Protein 2WX3 (pdb70)

CATH classification: 6.10.140.2030

Secondary structure (DSSP, 8-state):
-----HHHHHHHHHHHHHHHHHHHHH-HHHHHHHHHHIIIII-/---------HHHHHHHHHHHHHH-HHHHHHHHHHHHHHHTT-/--------HHHHHHHHHHHHHH-HHHHHHHHHHHHHHHHHH--S---

Radius of gyration: 14.95 Å; Cα contacts (8 Å, |Δi|>4): 107; chains: 3; bounding box: 43×35×34 Å

Organism: Homo sapiens (NCBI:txid9606)

InterPro domains:
  IPR010334 mRNA-decapping enzyme subunit 1 [PF06058] (9-123)
  IPR010334 mRNA-decapping enzyme subunit 1 [PTHR16290] (5-571)
  IPR011993 PH-like domain superfamily [G3DSA:2.30.29.30] (1-130)
  IPR031953 mRNA-decapping enzyme, C-terminal [PF16741] (541-581)

Structure (mmCIF, N/CA/C/O backbone):
data_2WX3
#
_entry.id   2WX3
#
_cell.length_a   64.750
_cell.length_b   64.750
_cell.length_c   103.030
_cell.angle_alpha   90.00
_cell.angle_beta   90.00
_cell.angle_gamma   120.00
#
_symmetry.space_group_name_H-M   'P 32 2 1'
#
loop_
_entity.id
_entity.type
_entity.pdbx_description
1 polymer 'MRNA-DECAPPING ENZYME 1A'
2 water water
#
loop_
_atom_site.group_PDB
_atom_site.id
_atom_site.type_symbol
_atom_site.label_atom_id
_atom_site.label_alt_id
_atom_site.label_comp_id
_atom_site.label_asym_id
_atom_site.label_entity_id
_atom_site.label_seq_id
_atom_site.pdbx_PDB_ins_code
_atom_site.Cartn_x
_atom_site.Cartn_y
_atom_site.Cartn_z
_atom_site.occupancy
_atom_site.B_iso_or_equiv
_atom_site.auth_seq_id
_atom_site.auth_comp_id
_atom_site.auth_asym_id
_atom_site.auth_atom_id
_atom_site.pdbx_PDB_model_num
ATOM 1 N N . GLY A 1 1 ? 26.013 46.566 8.558 1.00 43.97 532 GLY A N 1
ATOM 2 C CA . GLY A 1 1 ? 26.047 45.666 7.369 1.00 42.51 532 GLY A CA 1
ATOM 3 C C . GLY A 1 1 ? 25.003 44.567 7.430 1.00 41.47 532 GLY A C 1
ATOM 4 O O . GLY A 1 1 ? 24.592 44.152 8.531 1.00 42.18 532 GLY A O 1
ATOM 5 N N . PRO A 1 2 ? 24.592 44.069 6.248 1.00 40.07 533 PRO A N 1
ATOM 6 C CA . PRO A 1 2 ? 23.529 43.051 6.093 1.00 38.99 533 PRO A CA 1
ATOM 7 C C . PRO A 1 2 ? 23.908 41.653 6.651 1.00 37.75 533 PRO A C 1
ATOM 8 O O . PRO A 1 2 ? 25.076 41.381 6.938 1.00 36.48 533 PRO A O 1
ATOM 12 N N . HIS A 1 3 ? 22.918 40.783 6.834 1.00 36.26 534 HIS A N 1
ATOM 13 C CA . HIS A 1 3 ? 23.180 39.452 7.383 1.00 35.20 534 HIS A CA 1
ATOM 14 C C . HIS A 1 3 ? 22.647 38.394 6.442 1.00 34.16 534 HIS A C 1
ATOM 15 O O . HIS A 1 3 ? 21.956 38.726 5.490 1.00 34.48 534 HIS A O 1
ATOM 22 N N . MET A 1 4 ? 22.972 37.127 6.673 1.00 32.88 535 MET A N 1
ATOM 23 C CA . MET A 1 4 ? 22.342 36.057 5.895 1.00 32.59 535 MET A CA 1
ATOM 24 C C . MET A 1 4 ? 20.938 35.901 6.443 1.00 32.31 535 MET A C 1
ATOM 25 O O . MET A 1 4 ? 20.731 36.158 7.638 1.00 33.77 535 MET A O 1
ATOM 30 N N . ALA A 1 5 ? 19.990 35.555 5.572 1.00 30.38 536 ALA A N 1
ATOM 31 C CA . ALA A 1 5 ? 18.605 35.311 5.946 1.00 29.26 536 ALA A CA 1
ATOM 32 C C . ALA A 1 5 ? 18.426 33.897 6.474 1.00 29.23 536 ALA A C 1
ATOM 33 O O . ALA A 1 5 ? 19.265 32.974 6.198 1.00 28.87 536 ALA A O 1
ATOM 35 N N . ASP A 1 6 ? 17.334 33.692 7.224 1.00 28.10 537 ASP A N 1
ATOM 36 C CA . ASP A 1 6 ? 17.119 32.420 7.893 1.00 26.77 537 ASP A CA 1
ATOM 37 C C . ASP A 1 6 ? 17.210 31.179 6.976 1.00 25.89 537 ASP A C 1
ATOM 38 O O . ASP A 1 6 ? 17.649 30.104 7.423 1.00 27.15 537 ASP A O 1
ATOM 43 N N . LEU A 1 7 ? 16.796 31.292 5.724 1.00 23.84 538 LEU A N 1
ATOM 44 C CA . LEU A 1 7 ? 16.788 30.122 4.852 1.00 23.95 538 LEU A CA 1
ATOM 45 C C . LEU A 1 7 ? 18.227 29.558 4.623 1.00 24.10 538 LEU A C 1
ATOM 46 O O . LEU A 1 7 ? 18.457 28.340 4.695 1.00 23.58 538 LEU A O 1
ATOM 51 N N . SER A 1 8 ? 19.172 30.449 4.358 1.00 22.94 539 SER A N 1
ATOM 52 C CA . SER A 1 8 ? 20.557 30.060 4.162 1.00 24.16 539 SER A CA 1
ATOM 53 C C . SER A 1 8 ? 21.138 29.464 5.422 1.00 23.87 539 SER A C 1
ATOM 54 O O . SER A 1 8 ? 21.859 28.484 5.373 1.00 25.22 539 SER A O 1
ATOM 57 N N . ILE A 1 9 ? 20.841 30.077 6.547 1.00 23.33 540 ILE A N 1
ATOM 58 C CA . ILE A 1 9 ? 21.330 29.617 7.815 1.00 21.93 540 ILE A CA 1
ATOM 59 C C . ILE A 1 9 ? 20.808 28.225 8.037 1.00 22.69 540 ILE A C 1
ATOM 60 O O . ILE A 1 9 ? 21.593 27.306 8.394 1.00 22.30 540 ILE A O 1
ATOM 65 N N . ILE A 1 10 ? 19.494 28.041 7.855 1.00 21.99 541 ILE A N 1
ATOM 66 C CA . ILE A 1 10 ? 18.925 26.734 8.100 1.00 22.29 541 ILE A CA 1
ATOM 67 C C . ILE A 1 10 ? 19.510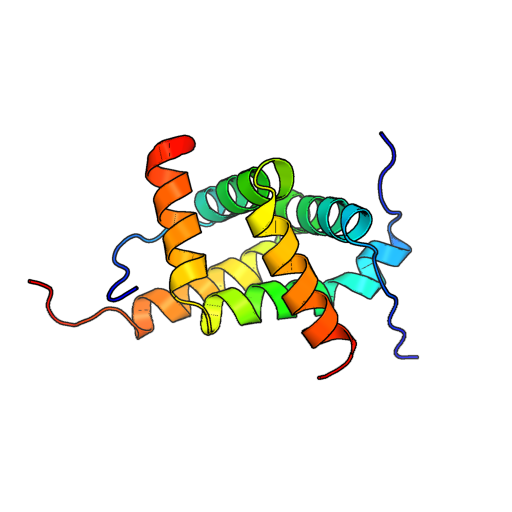 25.634 7.186 1.00 22.26 541 ILE A C 1
ATOM 68 O O . ILE A 1 10 ? 19.709 24.520 7.629 1.00 22.10 541 ILE A O 1
ATOM 73 N N . LEU A 1 11 ? 19.784 25.947 5.915 1.00 22.17 542 LEU A N 1
ATOM 74 C CA . LEU A 1 11 ? 20.297 24.934 4.998 1.00 22.26 542 LEU A CA 1
ATOM 75 C C . LEU A 1 11 ? 21.813 24.675 5.196 1.00 23.48 542 LEU A C 1
ATOM 76 O O . LEU A 1 11 ? 22.310 23.603 4.882 1.00 21.85 542 LEU A O 1
ATOM 81 N N . SER A 1 12 ? 22.520 25.676 5.685 1.00 24.27 543 SER A N 1
ATOM 82 C CA . SER A 1 12 ? 23.951 25.560 6.000 1.00 27.57 543 SER A CA 1
ATOM 83 C C . SER A 1 12 ? 24.289 24.900 7.333 1.00 27.26 543 SER A C 1
ATOM 84 O O . SER A 1 12 ? 25.352 24.337 7.484 1.00 28.82 543 SER A O 1
ATOM 87 N N . LYS A 1 13 ? 23.408 25.028 8.309 1.00 28.44 544 LYS A N 1
ATOM 88 C CA . LYS A 1 13 ? 23.700 24.647 9.701 1.00 29.75 544 LYS A CA 1
ATOM 89 C C . LYS A 1 13 ? 24.494 23.333 9.830 1.00 29.38 544 LYS A C 1
ATOM 90 O O . LYS A 1 13 ? 25.497 23.274 10.514 1.00 28.97 544 LYS A O 1
ATOM 96 N N . SER A 1 14 ? 24.060 22.266 9.195 1.00 28.80 545 SER A N 1
ATOM 97 C CA . SER A 1 14 ? 24.674 20.997 9.553 1.00 29.77 545 SER A CA 1
ATOM 98 C C . SER A 1 14 ? 26.079 20.817 8.933 1.00 29.28 545 SER A C 1
ATOM 99 O O . SER A 1 14 ? 26.932 20.158 9.498 1.00 30.02 545 SER A O 1
ATOM 102 N N . GLN A 1 15 ? 26.349 21.475 7.820 1.00 29.79 546 GLN A N 1
ATOM 103 C CA . GLN A 1 15 ? 27.707 21.477 7.271 1.00 29.38 546 GLN A CA 1
ATOM 104 C C . GLN A 1 15 ? 28.664 22.302 8.085 1.00 28.66 546 GLN A C 1
ATOM 105 O O . GLN A 1 15 ? 29.869 22.037 8.096 1.00 28.63 546 GLN A O 1
ATOM 111 N N . LEU A 1 16 ? 28.135 23.346 8.712 1.00 27.61 547 LEU A N 1
ATOM 112 C CA . LEU A 1 16 ? 28.915 24.254 9.517 1.00 25.99 547 LEU A CA 1
ATOM 113 C C . LEU A 1 16 ? 29.241 23.539 10.816 1.00 26.14 547 LEU A C 1
ATOM 114 O O . LEU A 1 16 ? 30.350 23.633 11.324 1.00 24.20 547 LEU A O 1
ATOM 119 N N . GLN A 1 17 ? 28.265 22.807 11.332 1.00 26.86 548 GLN A N 1
ATOM 120 C CA . GLN A 1 17 ? 28.430 22.013 12.536 1.00 28.84 548 GLN A CA 1
ATOM 121 C C . GLN A 1 17 ? 29.543 20.970 12.295 1.00 28.97 548 GLN A C 1
ATOM 122 O O . GLN A 1 17 ? 30.574 20.999 12.992 1.00 29.02 548 GLN A O 1
ATOM 128 N N . ASP A 1 18 ? 29.371 20.134 11.266 1.00 27.92 549 ASP A N 1
ATOM 129 C CA . ASP A 1 18 ? 30.379 19.165 10.833 1.00 28.55 549 ASP A CA 1
ATOM 130 C C . ASP A 1 18 ? 31.777 19.755 10.551 1.00 27.95 549 ASP A C 1
ATOM 131 O O . ASP A 1 18 ? 32.798 19.100 10.813 1.00 27.25 549 ASP A O 1
ATOM 136 N N . THR A 1 19 ? 31.834 20.973 10.029 1.00 25.98 550 THR A N 1
ATOM 137 C CA . THR A 1 19 ? 33.137 21.594 9.754 1.00 24.89 550 THR A CA 1
ATOM 138 C C . THR A 1 19 ? 33.887 21.823 11.101 1.00 25.28 550 THR A C 1
ATOM 139 O O . THR A 1 19 ? 35.018 21.419 11.263 1.00 25.79 550 THR A O 1
ATOM 143 N N . LEU A 1 20 ? 33.237 22.476 12.052 1.00 25.46 551 LEU A N 1
ATOM 144 C CA . LEU A 1 20 ? 33.796 22.738 13.375 1.00 26.10 551 LEU A CA 1
ATOM 145 C C . LEU A 1 20 ? 34.045 21.464 14.133 1.00 26.14 551 LEU A C 1
ATOM 146 O O . LEU A 1 20 ? 35.077 21.300 14.767 1.00 25.93 551 LEU A O 1
ATOM 151 N N . ILE A 1 21 ? 33.097 20.548 14.050 1.00 26.09 552 ILE A N 1
ATOM 152 C CA . ILE A 1 21 ? 33.351 19.247 14.631 1.00 26.84 552 ILE A CA 1
ATOM 153 C C . ILE A 1 21 ? 34.547 18.527 14.015 1.00 27.37 552 ILE A C 1
ATOM 154 O O . ILE A 1 21 ? 35.301 17.875 14.723 1.00 27.71 552 ILE A O 1
ATOM 159 N N . HIS A 1 22 ? 34.731 18.641 12.709 1.00 28.13 553 HIS A N 1
ATOM 1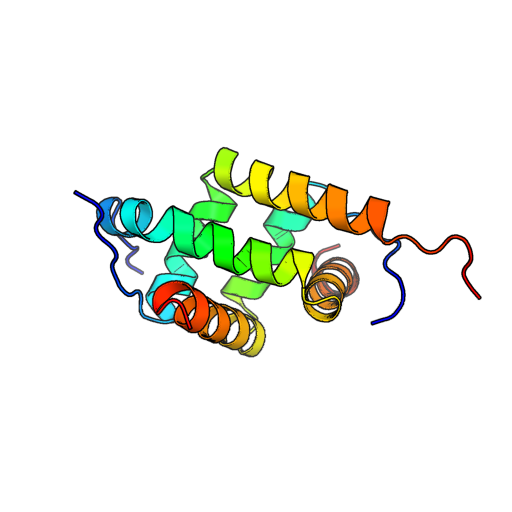60 C CA . HIS A 1 22 ? 35.867 17.993 12.111 1.00 28.00 553 HIS A CA 1
ATOM 161 C C . HIS A 1 22 ? 37.115 18.600 12.744 1.00 28.32 553 HIS A C 1
ATOM 162 O O . HIS A 1 22 ? 38.009 17.875 13.189 1.00 30.07 553 HIS A O 1
ATOM 169 N N . LEU A 1 23 ? 37.191 19.925 12.801 1.00 27.63 554 LEU A N 1
ATOM 170 C CA . LEU A 1 23 ? 38.392 20.595 13.319 1.00 27.09 554 LEU A CA 1
ATOM 171 C C . LEU A 1 23 ? 38.699 20.276 14.808 1.00 27.20 554 LEU A C 1
ATOM 172 O O . LEU A 1 23 ? 39.846 20.144 15.213 1.00 25.29 554 LEU A O 1
ATOM 177 N N . ILE A 1 24 ? 37.648 20.204 15.604 1.00 27.16 555 ILE A N 1
ATOM 178 C CA . ILE A 1 24 ? 37.777 19.955 16.994 1.00 29.53 555 ILE A CA 1
ATOM 179 C C . ILE A 1 24 ? 38.273 18.523 17.260 1.00 31.76 555 ILE A C 1
ATOM 180 O O . ILE A 1 24 ? 39.082 18.300 18.156 1.00 31.94 555 ILE A O 1
ATOM 185 N N . LYS A 1 25 ? 37.792 17.560 16.479 1.00 33.66 556 LYS A N 1
ATOM 186 C CA . LYS A 1 25 ? 38.271 16.203 16.628 1.00 35.66 556 LYS A CA 1
ATOM 187 C C . LYS A 1 25 ? 39.623 15.949 15.978 1.00 36.44 556 LYS A C 1
ATOM 188 O O . LYS A 1 25 ? 40.397 15.158 16.492 1.00 36.40 556 LYS A O 1
ATOM 194 N N . ASN A 1 26 ? 39.915 16.578 14.847 1.00 37.97 557 ASN A N 1
ATOM 195 C CA . ASN A 1 26 ? 41.060 16.095 14.058 1.00 39.68 557 ASN A CA 1
ATOM 196 C C . ASN A 1 26 ? 42.245 17.051 13.938 1.00 40.56 557 ASN A C 1
ATOM 197 O O . ASN A 1 26 ? 43.269 16.718 13.321 1.00 40.94 557 ASN A O 1
ATOM 202 N N . ASP A 1 27 ? 42.118 18.231 14.536 1.00 40.61 558 ASP A N 1
ATOM 203 C CA . ASP A 1 27 ? 43.180 19.199 14.434 1.00 40.99 558 ASP A CA 1
ATOM 204 C C . ASP A 1 27 ? 43.560 19.715 15.828 1.00 40.11 558 ASP A C 1
ATOM 205 O O . ASP A 1 27 ? 42.933 20.649 16.361 1.00 39.40 558 ASP A O 1
ATOM 210 N N . SER A 1 28 ? 44.585 19.087 16.421 1.00 40.42 559 SER A N 1
ATOM 211 C CA . SER A 1 28 ? 45.102 19.494 17.755 1.00 40.98 559 SER A CA 1
ATOM 212 C C . SER A 1 28 ? 45.568 20.953 17.755 1.00 39.66 559 SER A C 1
ATOM 213 O O . SER A 1 28 ? 45.444 21.649 18.788 1.00 39.59 559 SER A O 1
ATOM 216 N N . SER A 1 29 ? 46.047 21.411 16.587 1.00 38.45 560 SER A N 1
ATOM 217 C CA . SER A 1 29 ? 46.457 22.798 16.375 1.00 37.17 560 SER A CA 1
ATOM 218 C C . SER A 1 29 ? 45.305 23.809 16.405 1.00 35.89 560 SER A C 1
ATOM 219 O O . SER A 1 29 ? 45.494 25.003 16.726 1.00 35.57 560 SER A O 1
ATOM 222 N N . PHE A 1 30 ? 44.119 23.343 16.038 1.00 33.48 561 PHE A N 1
ATOM 223 C CA . PHE A 1 30 ? 42.946 24.190 16.057 1.00 31.52 561 PHE A CA 1
ATOM 224 C C . PHE A 1 30 ? 42.564 24.487 17.529 1.00 30.76 561 PHE A C 1
ATOM 225 O O . PHE A 1 30 ? 42.310 25.643 17.882 1.00 30.82 561 PHE A O 1
ATOM 233 N N . LEU A 1 31 ? 42.575 23.473 18.387 1.00 28.66 562 LEU A N 1
ATOM 234 C CA . LEU A 1 31 ? 42.287 23.693 19.807 1.00 29.15 562 LEU A CA 1
ATOM 235 C C . LEU A 1 31 ? 43.386 24.460 20.538 1.00 29.56 562 LEU A C 1
ATOM 236 O O . LEU A 1 31 ? 43.105 25.233 21.436 1.00 30.38 562 LEU A O 1
ATOM 241 N N . SER A 1 32 ? 44.634 24.261 20.136 1.00 30.75 563 SER A N 1
ATOM 242 C CA . SER A 1 32 ? 45.762 25.046 20.634 1.00 30.79 563 SER A CA 1
ATOM 243 C C . SER A 1 32 ? 45.512 26.547 20.468 1.00 29.75 563 SER A C 1
ATOM 244 O O . SER A 1 32 ? 45.791 27.362 21.371 1.00 30.23 563 SER A O 1
ATOM 247 N N . THR A 1 33 ? 45.029 26.890 19.285 1.00 28.21 564 THR A N 1
ATOM 248 C CA . THR A 1 33 ? 44.790 28.256 18.924 1.00 27.59 564 THR A CA 1
ATOM 249 C C . THR A 1 33 ? 43.677 28.796 19.783 1.00 26.50 564 THR A C 1
ATOM 250 O O . THR A 1 33 ? 43.799 29.910 20.260 1.00 26.09 564 THR A O 1
ATOM 254 N N . LEU A 1 34 ? 42.612 28.017 20.025 1.00 24.27 565 LEU A N 1
ATOM 255 C CA . LEU A 1 34 ? 41.522 28.550 20.841 1.00 23.25 565 LEU A CA 1
ATOM 256 C C . LEU A 1 34 ? 42.079 28.842 22.217 1.00 22.43 565 LEU A C 1
ATOM 257 O O . LEU A 1 34 ? 41.845 29.911 22.747 1.00 21.02 565 LEU A O 1
ATOM 262 N N . HIS A 1 35 ? 42.827 27.886 22.766 1.00 21.38 566 HIS A N 1
ATOM 263 C CA . HIS A 1 35 ? 43.367 27.986 24.119 1.00 22.06 566 HIS A CA 1
ATOM 264 C C . HIS A 1 35 ? 44.329 29.155 24.253 1.00 23.27 566 HIS A C 1
ATOM 265 O O . HIS A 1 35 ? 44.247 29.896 25.199 1.00 23.22 566 HIS A O 1
ATOM 272 N N . GLU A 1 36 ? 45.203 29.329 23.283 1.00 26.06 567 GLU A N 1
ATOM 273 C CA . GLU A 1 36 ? 46.147 30.445 23.288 1.00 29.72 567 GLU A CA 1
ATOM 274 C C . GLU A 1 36 ? 45.439 31.795 23.223 1.00 30.63 567 GLU A C 1
ATOM 275 O O . GLU A 1 36 ? 45.674 32.676 24.042 1.00 32.40 567 GLU A O 1
ATOM 281 N N . VAL A 1 37 ? 44.579 31.963 22.235 1.00 31.27 568 VAL A N 1
ATOM 282 C CA . VAL A 1 37 ? 43.831 33.194 22.102 1.00 31.78 568 VAL A CA 1
ATOM 283 C C . VAL A 1 37 ? 42.947 33.484 23.312 1.00 32.22 568 VAL A C 1
ATOM 284 O O . VAL A 1 37 ? 42.852 34.625 23.764 1.00 31.34 568 VAL A O 1
ATOM 288 N N . TYR A 1 38 ? 42.306 32.477 23.873 1.00 33.10 569 TYR A N 1
ATOM 289 C CA . TYR A 1 38 ? 41.565 32.775 25.101 1.00 34.88 569 TYR A CA 1
ATOM 290 C C . TYR A 1 38 ? 42.480 33.311 26.229 1.00 36.33 569 TYR A C 1
ATOM 291 O O . TYR A 1 38 ? 42.163 34.319 26.880 1.00 35.78 569 TYR A O 1
ATOM 300 N N . LEU A 1 39 ? 43.599 32.618 26.458 1.00 38.26 570 LEU A N 1
ATOM 301 C CA . LEU A 1 39 ? 44.567 33.029 27.459 1.00 41.35 570 LEU A CA 1
ATOM 302 C C . LEU A 1 39 ? 45.193 34.362 27.150 1.00 42.81 570 LEU A C 1
ATOM 303 O O . LEU A 1 39 ? 45.180 35.266 27.978 1.00 43.30 570 LEU A O 1
ATOM 308 N N . GLN A 1 40 ? 45.716 34.485 25.944 1.00 44.96 571 GLN A N 1
ATOM 309 C CA . GLN A 1 40 ? 46.525 35.631 25.587 1.00 47.90 571 GLN A CA 1
ATOM 310 C C . GLN A 1 40 ? 45.699 36.877 25.354 1.00 49.68 571 GLN A C 1
ATOM 311 O O . GLN A 1 40 ? 46.104 37.948 25.820 1.00 49.99 571 GLN A O 1
ATOM 317 N N . VAL A 1 41 ? 44.554 36.728 24.662 1.00 51.48 572 VAL A N 1
ATOM 318 C CA . VAL A 1 41 ? 43.719 37.866 24.203 1.00 53.41 572 VAL A CA 1
ATOM 319 C C . VAL A 1 41 ? 42.481 38.112 25.077 1.00 54.52 572 VAL A C 1
ATOM 320 O O . VAL A 1 41 ? 42.346 39.177 25.669 1.00 55.16 572 VAL A O 1
ATOM 324 N N . LEU A 1 42 ? 41.594 37.128 25.183 1.00 55.99 573 LEU A N 1
ATOM 325 C CA . LEU A 1 42 ? 40.292 37.327 25.848 1.00 57.11 573 LEU A CA 1
ATOM 326 C C . LEU A 1 42 ? 40.217 37.528 27.400 1.00 58.21 573 LEU A C 1
ATOM 327 O O . LEU A 1 42 ? 39.339 38.265 27.884 1.00 58.71 573 LEU A O 1
ATOM 332 N N . THR A 1 43 ? 41.091 36.893 28.177 1.00 58.92 574 THR A N 1
ATOM 333 C CA . THR A 1 43 ? 41.066 37.069 29.650 1.00 59.69 574 THR A CA 1
ATOM 334 C C . THR A 1 43 ? 41.372 38.515 30.060 1.00 59.81 574 THR A C 1
ATOM 335 O O . THR A 1 43 ? 42.368 39.081 29.610 1.00 60.06 574 THR A O 1
ATOM 339 N N . MET B 1 4 ? 50.705 19.616 18.008 1.00 54.22 535 MET B N 1
ATOM 340 C CA . MET B 1 4 ? 50.530 20.145 19.4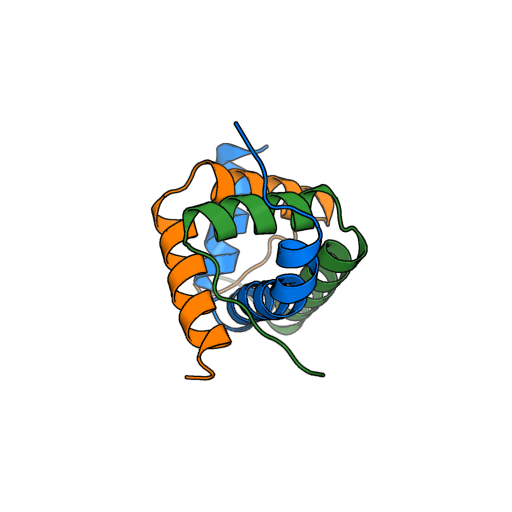10 1.00 54.21 535 MET B CA 1
ATOM 341 C C . MET B 1 4 ? 50.254 19.049 20.490 1.00 52.04 535 MET B C 1
ATOM 342 O O . MET B 1 4 ? 49.146 18.540 20.598 1.00 53.31 535 MET B O 1
ATOM 347 N N . ALA B 1 5 ? 51.260 18.718 21.298 1.00 49.15 536 ALA B N 1
ATOM 348 C CA . ALA B 1 5 ? 51.253 17.481 22.120 1.00 45.88 536 ALA B CA 1
ATOM 349 C C . ALA B 1 5 ? 50.095 17.194 23.126 1.00 43.77 536 ALA B C 1
ATOM 350 O O . ALA B 1 5 ? 49.488 16.085 23.090 1.00 43.87 536 ALA B O 1
ATOM 352 N N . ASP B 1 6 ? 49.831 18.131 24.047 1.00 39.41 537 ASP B N 1
ATOM 353 C CA . ASP B 1 6 ? 48.905 17.837 25.148 1.00 35.19 537 ASP B CA 1
ATOM 354 C C . ASP B 1 6 ? 48.082 19.033 25.602 1.00 33.36 537 ASP B C 1
ATOM 355 O O . ASP B 1 6 ? 48.621 20.115 25.844 1.00 31.75 537 ASP B O 1
ATOM 360 N N . LEU B 1 7 ? 46.774 18.819 25.733 1.00 30.44 538 LEU B N 1
ATOM 361 C CA . LEU B 1 7 ? 45.884 19.904 26.022 1.00 28.75 538 LEU B CA 1
ATOM 362 C C . LEU B 1 7 ? 45.356 19.745 27.412 1.00 27.17 538 LEU B C 1
ATOM 363 O O . LEU B 1 7 ? 44.621 18.831 27.665 1.00 27.50 538 LEU B O 1
ATOM 368 N N . SER B 1 8 ? 45.753 20.623 28.317 1.00 25.82 539 SER B N 1
ATOM 369 C CA . SER B 1 8 ? 45.255 20.620 29.689 1.00 25.55 539 SER B CA 1
ATOM 370 C C . SER B 1 8 ? 44.143 21.692 29.949 1.00 24.95 539 SER B C 1
ATOM 371 O O . SER B 1 8 ? 43.329 21.545 30.832 1.00 23.84 539 SER B O 1
ATOM 374 N N . ILE B 1 9 ? 44.125 22.772 29.180 1.00 24.38 540 ILE B N 1
ATOM 375 C CA . ILE B 1 9 ? 43.123 23.811 29.411 1.00 25.16 540 ILE B CA 1
ATOM 376 C C . ILE B 1 9 ? 41.749 23.301 28.990 1.00 25.03 540 ILE B C 1
ATOM 377 O O . ILE B 1 9 ? 41.632 22.538 28.047 1.00 24.00 540 ILE B O 1
ATOM 382 N N . ILE B 1 10 ? 40.710 23.741 29.676 1.00 25.59 541 ILE B N 1
ATOM 383 C CA . ILE B 1 10 ? 39.407 23.278 29.318 1.00 26.94 541 ILE B CA 1
ATOM 384 C C . ILE B 1 10 ? 38.503 24.478 29.348 1.00 26.57 541 ILE B C 1
ATOM 385 O O . ILE B 1 10 ? 38.218 25.005 30.400 1.00 26.84 541 ILE B O 1
ATOM 390 N N . LEU B 1 11 ? 38.070 24.962 28.201 1.00 26.04 542 LEU B N 1
ATOM 391 C CA . LEU B 1 11 ? 37.274 26.160 28.244 1.00 26.24 542 LEU B CA 1
ATOM 392 C C . LEU B 1 11 ? 35.851 25.811 28.583 1.00 26.70 542 LEU B C 1
ATOM 393 O O . LEU B 1 11 ? 35.375 24.715 28.240 1.00 26.93 542 LEU B O 1
ATOM 398 N N . SER B 1 12 ? 35.161 26.713 29.277 1.00 27.78 543 SER B N 1
ATOM 399 C CA . SER B 1 12 ? 33.734 26.517 29.526 1.00 29.52 543 SER B CA 1
ATOM 400 C C . SER B 1 12 ? 32.954 26.828 28.238 1.00 30.47 543 SER B C 1
ATOM 401 O O . SER B 1 12 ? 33.503 27.395 27.282 1.00 31.36 543 SER B O 1
ATOM 404 N N . LYS B 1 13 ? 31.661 26.535 28.218 1.00 31.44 544 LYS B N 1
ATOM 405 C CA . LYS B 1 13 ? 30.865 26.820 27.021 1.00 31.77 544 LYS B CA 1
ATOM 406 C C . LYS B 1 13 ? 30.970 28.271 26.550 1.00 31.95 544 LYS B C 1
ATOM 407 O O . LYS B 1 13 ? 31.192 28.519 25.352 1.00 32.89 544 LYS B O 1
ATOM 413 N N . SER B 1 14 ? 30.852 29.226 27.465 1.00 30.77 545 SER B N 1
ATOM 414 C CA . SER B 1 14 ? 30.890 30.613 27.065 1.00 31.95 545 SER B CA 1
ATOM 415 C C . SER B 1 14 ? 32.315 31.113 26.816 1.00 30.80 545 SER B C 1
ATOM 416 O O . SER B 1 14 ? 32.526 32.070 26.053 1.00 29.94 545 SER B O 1
ATOM 419 N N . GLN B 1 15 ? 33.311 30.461 27.404 1.00 30.23 546 GLN B N 1
ATOM 420 C CA . GLN B 1 15 ? 34.699 30.788 26.976 1.00 29.20 546 GLN B CA 1
ATOM 421 C C . GLN B 1 15 ? 34.968 30.359 25.507 1.00 29.14 546 GLN B C 1
ATOM 422 O O . GLN B 1 15 ? 35.530 31.119 24.702 1.00 29.46 546 GLN B O 1
ATOM 428 N N . LEU B 1 16 ? 34.538 29.147 25.165 1.00 27.68 547 LEU B N 1
ATOM 429 C CA . LEU B 1 16 ? 34.627 28.617 23.824 1.00 26.25 547 LEU B CA 1
ATOM 430 C C . LEU B 1 16 ? 33.886 29.512 22.792 1.00 25.84 547 LEU B C 1
ATOM 431 O O . LEU B 1 16 ? 34.450 29.925 21.758 1.00 23.98 547 LEU B O 1
ATOM 436 N N . GLN B 1 17 ? 32.636 29.847 23.114 1.00 26.65 548 GLN B N 1
ATOM 437 C CA . GLN B 1 17 ? 31.806 30.743 22.298 1.00 26.58 548 GLN B CA 1
ATOM 438 C C . GLN B 1 17 ? 32.506 32.068 22.035 1.00 26.45 548 GLN B C 1
ATOM 439 O O . GLN B 1 17 ? 32.731 32.482 20.886 1.00 27.40 548 GLN B O 1
ATOM 445 N N . ASP B 1 18 ? 32.899 32.724 23.105 1.00 27.25 549 ASP B N 1
ATOM 446 C CA . ASP B 1 18 ? 33.591 34.019 23.009 1.00 27.53 549 ASP B CA 1
ATOM 447 C C . ASP B 1 18 ? 34.868 33.916 22.157 1.00 26.19 549 ASP B C 1
ATOM 448 O O . ASP B 1 18 ? 35.207 34.825 21.379 1.00 26.26 549 ASP B O 1
ATOM 453 N N . THR B 1 19 ? 35.595 32.824 22.301 1.00 25.08 550 THR B N 1
ATOM 454 C CA . THR B 1 19 ? 36.861 32.720 21.566 1.00 25.07 550 THR B CA 1
ATOM 455 C C . THR B 1 19 ? 36.605 32.420 20.085 1.00 24.42 550 THR B C 1
ATOM 456 O O . THR B 1 19 ? 37.228 32.992 19.205 1.00 23.73 550 THR B O 1
ATOM 460 N N . LEU B 1 20 ? 35.689 31.498 19.821 1.00 24.79 551 LEU B N 1
ATOM 461 C CA . LEU B 1 20 ? 35.349 31.189 18.463 1.00 25.07 551 LEU B CA 1
ATOM 462 C C . LEU B 1 20 ? 34.915 32.461 17.742 1.00 25.13 551 LEU B C 1
ATOM 463 O O . LEU B 1 20 ? 35.359 32.732 16.630 1.00 25.42 551 LEU B O 1
ATOM 468 N N . ILE B 1 21 ? 34.086 33.264 18.385 1.00 26.28 552 ILE B N 1
ATOM 469 C CA . ILE B 1 21 ? 33.569 34.484 17.715 1.00 27.37 552 ILE B CA 1
ATOM 470 C C . ILE B 1 21 ? 34.657 35.524 17.498 1.00 27.72 552 ILE B C 1
ATOM 471 O O . ILE B 1 21 ? 34.690 36.223 16.456 1.00 28.71 552 ILE B O 1
ATOM 476 N N . HIS B 1 22 ? 35.552 35.642 18.470 1.00 28.25 553 HIS B N 1
ATOM 477 C CA . HIS B 1 22 ? 36.681 36.570 18.307 1.00 28.24 553 HIS B CA 1
ATOM 478 C C . HIS B 1 22 ? 37.534 36.169 17.085 1.00 27.49 553 HIS B C 1
ATOM 479 O O . HIS B 1 22 ? 37.913 36.989 16.248 1.00 26.40 553 HIS B O 1
ATOM 486 N N . LEU B 1 23 ? 37.815 34.896 16.968 1.00 26.65 554 LEU B N 1
ATOM 487 C CA . LEU B 1 23 ? 38.651 34.472 15.875 1.00 27.43 554 LEU B CA 1
ATOM 488 C C . LEU B 1 23 ? 37.934 34.589 14.518 1.00 28.45 554 LEU B C 1
ATOM 489 O O . LEU B 1 23 ? 38.511 35.091 13.525 1.00 27.44 554 LEU B O 1
ATOM 494 N N . ILE B 1 24 ? 36.677 34.144 14.475 1.00 28.75 555 ILE B N 1
ATOM 495 C CA . ILE B 1 24 ? 35.902 34.276 13.251 1.00 29.89 555 ILE B CA 1
ATOM 496 C C . ILE B 1 24 ? 35.754 35.749 12.818 1.00 30.72 555 ILE B C 1
ATOM 497 O O . ILE B 1 24 ? 35.833 36.055 11.631 1.00 31.57 555 ILE B O 1
ATOM 502 N N . LYS B 1 25 ? 35.606 36.659 13.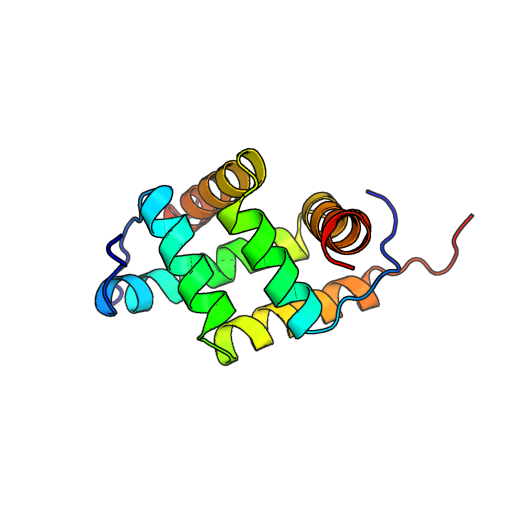767 1.00 31.86 556 LYS B N 1
ATOM 503 C CA . LYS B 1 25 ? 35.533 38.074 13.434 1.00 34.54 556 LYS B CA 1
ATOM 504 C C . LYS B 1 25 ? 36.867 38.649 12.947 1.00 35.09 556 LYS B C 1
ATOM 505 O O . LYS B 1 25 ? 36.920 39.342 11.928 1.00 35.31 556 LYS B O 1
ATOM 511 N N . ASN B 1 26 ? 37.939 38.345 13.674 1.00 35.99 557 ASN B N 1
ATOM 512 C CA . ASN B 1 26 ? 39.176 39.111 13.574 1.00 36.77 557 ASN B CA 1
ATOM 513 C C . ASN B 1 26 ? 40.391 38.363 13.026 1.00 37.29 557 ASN B C 1
ATOM 514 O O . ASN B 1 26 ? 41.302 38.986 12.555 1.00 38.10 557 ASN B O 1
ATOM 519 N N . ASP B 1 27 ? 40.400 37.037 13.018 1.00 37.98 558 ASP B N 1
ATOM 520 C CA . ASP B 1 27 ? 41.600 36.345 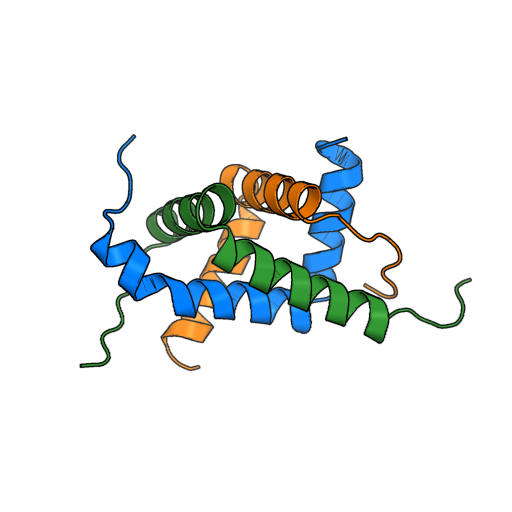12.586 1.00 37.90 558 ASP B CA 1
ATOM 521 C C . ASP B 1 27 ? 41.485 35.740 11.177 1.00 38.58 558 ASP B C 1
ATOM 522 O O . ASP B 1 27 ? 40.788 34.732 10.906 1.00 37.97 558 ASP B O 1
ATOM 527 N N . SER B 1 28 ? 42.275 36.354 10.311 1.00 38.68 559 SER B N 1
ATOM 528 C CA . SER B 1 28 ? 42.164 36.219 8.888 1.00 38.81 559 SER B CA 1
ATOM 529 C C . SER B 1 28 ? 42.496 34.827 8.360 1.00 37.43 559 SER B C 1
ATOM 530 O O . SER B 1 28 ? 41.759 34.307 7.539 1.00 36.65 559 SER B O 1
ATOM 533 N N . SER B 1 29 ? 43.574 34.215 8.843 1.00 36.98 560 SER B N 1
ATOM 534 C CA . SER B 1 29 ? 43.906 32.830 8.469 1.00 36.64 560 SER B CA 1
ATOM 535 C C . SER B 1 29 ? 43.016 31.752 9.120 1.00 35.68 560 SER B C 1
ATOM 536 O O . SER B 1 29 ? 42.876 30.639 8.603 1.00 35.84 560 SER B O 1
ATOM 539 N N . PHE B 1 30 ? 42.482 32.063 10.294 1.00 34.70 561 PHE B N 1
ATOM 540 C CA . PHE B 1 30 ? 41.597 31.170 11.001 1.00 34.11 561 PHE B CA 1
ATOM 541 C C . PHE B 1 30 ? 40.346 30.962 10.148 1.00 33.65 561 PHE B C 1
ATOM 542 O O . PHE B 1 30 ? 39.905 29.833 9.954 1.00 33.89 561 PHE B O 1
ATOM 550 N N . LEU B 1 31 ? 39.804 32.061 9.650 1.00 32.65 562 LEU B N 1
ATOM 551 C CA . LEU B 1 31 ? 38.684 32.034 8.706 1.00 33.57 562 LEU B CA 1
ATOM 552 C C . LEU B 1 31 ? 39.003 31.252 7.429 1.00 34.03 562 LEU B C 1
ATOM 553 O O . LEU B 1 31 ? 38.148 30.491 6.972 1.00 33.95 562 LEU B O 1
ATOM 558 N N . SER B 1 32 ? 40.221 31.419 6.874 1.00 34.81 563 SER B N 1
ATOM 559 C CA . SER B 1 32 ? 40.638 30.691 5.647 1.00 35.40 563 SER B CA 1
ATOM 560 C C . SER B 1 32 ? 40.626 29.236 5.906 1.00 35.61 563 SER B C 1
ATOM 561 O O . SER B 1 32 ? 40.092 28.470 5.109 1.00 37.01 563 SER B O 1
ATOM 564 N N . THR B 1 33 ? 41.180 28.848 7.048 1.00 35.46 564 THR B N 1
ATOM 565 C CA . THR B 1 33 ? 41.142 27.464 7.493 1.00 35.16 564 THR B CA 1
ATOM 566 C C . THR B 1 33 ? 39.721 26.897 7.662 1.00 34.16 564 THR B C 1
ATOM 567 O O . THR B 1 33 ? 39.463 25.752 7.306 1.00 34.67 564 THR B O 1
ATOM 571 N N . LEU B 1 34 ? 38.804 27.668 8.238 1.00 32.89 565 LEU B N 1
ATOM 572 C CA . LEU B 1 34 ? 37.422 27.207 8.339 1.00 31.73 565 LEU B CA 1
ATOM 573 C C . LEU B 1 34 ? 36.830 27.026 6.954 1.00 30.86 565 LEU B C 1
ATOM 574 O O . LEU B 1 34 ? 36.210 26.016 6.673 1.00 29.24 565 LEU B O 1
ATOM 579 N N . HIS B 1 35 ? 37.072 28.011 6.090 1.00 30.91 566 HIS B N 1
ATOM 580 C CA . HIS B 1 35 ? 36.527 28.011 4.739 1.00 32.80 566 HIS B CA 1
ATOM 581 C C . HIS B 1 35 ? 36.973 26.823 3.917 1.00 32.87 566 HIS B C 1
ATOM 582 O O . HIS B 1 35 ? 36.116 26.111 3.370 1.00 33.90 566 HIS B O 1
ATOM 589 N N . GLU B 1 36 ? 38.284 26.582 3.887 1.00 32.84 567 GLU B N 1
ATOM 590 C CA . GLU B 1 36 ? 38.856 25.374 3.287 1.00 33.61 567 GLU B CA 1
ATOM 591 C C . GLU B 1 36 ? 38.242 24.070 3.786 1.00 32.07 567 GLU B C 1
ATOM 592 O O . GLU B 1 36 ? 37.968 23.185 2.994 1.00 32.36 567 GLU B O 1
ATOM 598 N N . VAL B 1 37 ? 38.033 23.919 5.091 1.00 30.53 568 VAL B N 1
ATOM 599 C CA . VAL B 1 37 ? 37.514 22.642 5.570 1.00 28.25 568 VAL B CA 1
ATOM 600 C C . VAL B 1 37 ? 36.024 22.521 5.224 1.00 27.74 568 VAL B C 1
ATOM 601 O O . VAL B 1 37 ? 35.503 21.427 4.898 1.00 26.33 568 VAL B O 1
ATOM 605 N N . TYR B 1 38 ? 35.350 23.658 5.314 1.00 27.40 569 TYR B N 1
ATOM 606 C CA . TYR B 1 38 ? 33.957 23.748 4.897 1.00 27.79 569 TYR B CA 1
ATOM 607 C C . TYR B 1 38 ? 33.753 23.319 3.423 1.00 27.66 569 TYR B C 1
ATOM 608 O O . TYR B 1 38 ? 32.830 22.583 3.096 1.00 26.78 569 TYR B O 1
ATOM 617 N N . LEU B 1 39 ? 34.596 23.798 2.535 1.00 29.45 570 LEU B N 1
ATOM 618 C CA . LEU B 1 39 ? 34.418 23.417 1.138 1.00 32.12 570 LEU B CA 1
ATOM 619 C C . LEU B 1 39 ? 34.685 21.945 1.002 1.00 33.59 570 LEU B C 1
ATOM 620 O O . LEU B 1 39 ? 33.991 21.263 0.260 1.00 34.49 570 LEU B O 1
ATOM 625 N N . GLN B 1 40 ? 35.676 21.440 1.740 1.00 34.88 571 GLN B N 1
ATOM 626 C CA . GLN B 1 40 ? 35.917 20.008 1.766 1.00 36.00 571 GLN B CA 1
ATOM 627 C C . GLN B 1 40 ? 34.700 19.257 2.318 1.00 36.09 571 GLN B C 1
ATOM 628 O O . GLN B 1 40 ? 34.351 18.214 1.782 1.00 36.06 571 GLN B O 1
ATOM 634 N N . VAL B 1 41 ? 34.064 19.751 3.381 1.00 36.56 572 VAL B N 1
ATOM 635 C CA . VAL B 1 41 ? 32.856 19.059 3.923 1.00 37.71 572 VAL B CA 1
ATOM 636 C C . VAL B 1 41 ? 31.691 19.050 2.932 1.00 39.38 572 VAL B C 1
ATOM 637 O O . VAL B 1 4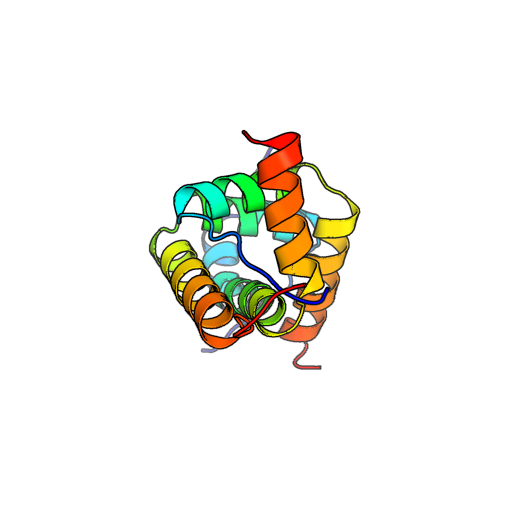1 ? 31.007 18.026 2.729 1.00 40.03 572 VAL B O 1
ATOM 641 N N . LEU B 1 42 ? 31.500 20.197 2.309 1.00 41.58 573 LEU B N 1
ATOM 642 C CA . LEU B 1 42 ? 30.370 20.477 1.417 1.00 43.66 573 LEU B CA 1
ATOM 643 C C . LEU B 1 42 ? 30.410 19.598 0.168 1.00 45.12 573 LEU B C 1
ATOM 644 O O . LEU B 1 42 ? 29.441 18.895 -0.166 1.00 46.22 573 LEU B O 1
ATOM 649 N N . THR B 1 43 ? 31.547 19.624 -0.504 1.00 46.95 574 THR B N 1
ATOM 650 C CA . THR B 1 43 ? 31.769 18.810 -1.680 1.00 49.07 574 THR B CA 1
ATOM 651 C C . THR B 1 43 ? 32.034 17.310 -1.391 1.00 51.70 574 THR B C 1
ATOM 652 O O . THR B 1 43 ? 32.461 16.588 -2.292 1.00 52.46 574 THR B O 1
ATOM 656 N N . LYS B 1 44 ? 31.783 16.842 -0.163 1.00 54.43 575 LYS B N 1
ATOM 657 C CA . LYS B 1 44 ? 32.048 15.437 0.227 1.00 57.17 575 LYS B CA 1
ATOM 658 C C . LYS B 1 44 ? 33.366 14.905 -0.324 1.00 58.72 575 LYS B C 1
ATOM 659 O O . LYS B 1 44 ? 33.424 13.768 -0.791 1.00 58.90 575 LYS B O 1
ATOM 665 N N . ASN B 1 45 ? 34.404 15.749 -0.308 1.00 61.02 576 ASN B N 1
ATOM 666 C CA . ASN B 1 45 ? 35.779 15.357 -0.693 1.00 63.13 576 ASN B CA 1
ATOM 667 C C . ASN B 1 45 ? 36.708 15.688 0.469 1.00 63.48 576 ASN B C 1
ATOM 668 O O . ASN B 1 45 ? 36.800 16.845 0.876 1.00 64.13 576 ASN B O 1
ATOM 673 N N . ALA C 1 5 ? 13.913 15.519 -0.170 1.00 53.85 536 ALA C N 1
ATOM 674 C CA . ALA C 1 5 ? 14.027 17.027 -0.222 1.00 54.10 536 ALA C CA 1
ATOM 675 C C . ALA C 1 5 ? 15.347 17.629 0.343 1.00 53.43 536 ALA C C 1
ATOM 676 O O . ALA C 1 5 ? 15.302 18.723 0.943 1.00 54.01 536 ALA C O 1
ATOM 678 N N . ASP C 1 6 ? 16.497 16.962 0.097 1.00 52.21 537 ASP C N 1
ATOM 679 C CA . ASP C 1 6 ? 17.767 17.183 0.848 1.00 51.16 537 ASP C CA 1
ATOM 680 C C . ASP C 1 6 ? 18.774 18.233 0.278 1.00 48.72 537 ASP C C 1
ATOM 681 O O . ASP C 1 6 ? 19.899 17.895 -0.125 1.00 49.06 537 ASP C O 1
ATOM 686 N N . LEU C 1 7 ? 18.390 19.509 0.339 1.00 44.99 538 LEU C N 1
ATOM 687 C CA . LEU C 1 7 ? 19.079 20.586 -0.360 1.00 40.82 538 LEU C CA 1
ATOM 688 C C . LEU C 1 7 ? 20.289 21.146 0.357 1.00 37.67 538 LEU C C 1
ATOM 689 O O . LEU C 1 7 ? 20.219 21.444 1.541 1.00 37.55 538 LEU C O 1
ATOM 694 N N . SER C 1 8 ? 21.393 21.292 -0.373 1.00 34.49 539 SER C N 1
ATOM 695 C CA . SER C 1 8 ? 22.588 22.015 0.102 1.00 31.26 539 SER C CA 1
ATOM 696 C C . SER C 1 8 ? 22.821 23.269 -0.685 1.00 28.78 539 SER C C 1
ATOM 697 O O . SER C 1 8 ? 22.495 23.343 -1.871 1.00 27.51 539 SER C O 1
ATOM 700 N N . ILE C 1 9 ? 23.417 24.250 -0.033 1.00 26.89 540 ILE C N 1
ATOM 701 C CA . ILE C 1 9 ? 23.820 25.461 -0.714 1.00 25.87 540 ILE C CA 1
ATOM 702 C C . ILE C 1 9 ? 25.290 25.758 -0.422 1.00 26.64 540 ILE C C 1
ATOM 703 O O . ILE C 1 9 ? 25.873 25.168 0.523 1.00 25.57 540 ILE C O 1
ATOM 708 N N . ILE C 1 10 ? 25.900 26.616 -1.242 1.00 25.14 541 ILE C N 1
ATOM 709 C CA . ILE C 1 10 ? 27.274 26.979 -1.009 1.00 25.37 541 ILE C CA 1
ATOM 710 C C . ILE C 1 10 ? 27.357 28.432 -0.501 1.00 24.13 541 ILE C C 1
ATOM 711 O O . ILE C 1 10 ? 26.807 29.340 -1.124 1.00 22.67 541 ILE C O 1
ATOM 716 N N . LEU C 1 11 ? 28.019 28.630 0.637 1.00 23.00 542 LEU C N 1
ATOM 717 C CA . LEU C 1 11 ? 28.236 29.950 1.174 1.00 23.72 542 LEU C CA 1
ATOM 718 C C . LEU C 1 11 ? 29.566 30.469 0.638 1.00 24.08 542 LEU C C 1
ATOM 719 O O . LEU C 1 11 ? 30.496 29.701 0.495 1.00 24.09 542 LEU C O 1
ATOM 724 N N . SER C 1 12 ? 29.666 31.754 0.333 1.00 24.33 543 SER C N 1
ATOM 725 C CA . SER C 1 12 ? 30.998 32.307 0.142 1.00 26.57 543 SER C CA 1
ATOM 726 C C . SER C 1 12 ? 31.719 32.369 1.503 1.00 28.23 543 SER C C 1
ATOM 727 O O . SER C 1 12 ? 31.131 32.048 2.549 1.00 30.01 543 SER C O 1
ATOM 730 N N . LYS C 1 13 ? 32.985 32.760 1.502 1.00 29.01 544 LYS C N 1
ATOM 731 C CA . LYS C 1 13 ? 33.734 32.929 2.743 1.00 30.03 544 LYS C CA 1
ATOM 732 C C . LYS C 1 13 ? 33.161 34.010 3.670 1.00 29.47 544 LYS C C 1
ATOM 733 O O . LYS C 1 13 ? 33.051 33.784 4.896 1.00 29.79 544 LYS C O 1
ATOM 739 N N . SER C 1 14 ? 32.789 35.171 3.123 1.00 28.23 545 SER C N 1
ATOM 740 C CA . SER C 1 14 ? 32.066 36.193 3.929 1.00 28.18 545 SER C CA 1
ATOM 741 C C . SER C 1 14 ? 30.721 35.742 4.479 1.00 27.15 545 SER C C 1
ATOM 742 O O . SER C 1 14 ? 30.354 36.140 5.610 1.00 26.92 545 SER C O 1
ATOM 745 N N . GLN C 1 15 ? 29.974 34.975 3.684 1.00 25.11 546 GLN C N 1
ATOM 746 C CA . GLN C 1 15 ? 28.671 34.502 4.142 1.00 25.45 546 GLN C CA 1
ATOM 747 C C . GLN C 1 15 ? 28.872 33.396 5.180 1.00 25.36 546 GLN C C 1
ATOM 748 O O . GLN C 1 15 ? 28.019 33.228 6.090 1.00 24.93 546 GLN C O 1
ATOM 754 N N . LEU C 1 16 ? 29.971 32.635 5.046 1.00 24.71 547 LEU C N 1
ATOM 755 C CA . LEU C 1 16 ? 30.317 31.615 6.078 1.00 24.46 547 LEU C CA 1
ATOM 756 C C . LEU C 1 16 ? 30.659 32.324 7.391 1.00 23.98 547 LEU C C 1
ATOM 757 O O . LEU C 1 16 ? 30.155 31.943 8.426 1.00 23.87 547 LEU C O 1
ATOM 762 N N . GLN C 1 17 ? 31.497 33.376 7.332 1.00 23.71 548 GLN C N 1
ATOM 763 C CA . GLN C 1 17 ? 31.848 34.160 8.512 1.00 23.70 548 GLN C CA 1
ATOM 764 C C . GLN C 1 17 ? 30.575 34.650 9.262 1.00 24.07 548 GLN C C 1
ATOM 765 O O . GLN C 1 17 ? 30.429 34.442 10.454 1.00 23.67 548 GLN C O 1
ATOM 771 N N . ASP C 1 18 ? 29.653 35.289 8.544 1.00 24.83 549 ASP C N 1
ATOM 772 C CA . ASP C 1 18 ? 28.388 35.794 9.110 1.00 25.33 549 ASP C CA 1
ATOM 773 C C . ASP C 1 18 ? 27.514 34.681 9.712 1.00 24.05 549 ASP C C 1
ATOM 774 O O . ASP C 1 18 ? 27.046 34.776 10.820 1.00 25.10 549 ASP C O 1
ATOM 779 N N . THR C 1 19 ? 27.309 33.616 8.973 1.00 24.20 550 THR C N 1
ATOM 780 C CA . THR C 1 19 ? 26.496 32.514 9.406 1.00 23.63 550 THR C CA 1
ATOM 781 C C . THR C 1 19 ? 27.025 31.829 10.667 1.00 23.31 550 THR C C 1
ATOM 782 O O . THR C 1 19 ? 26.266 31.619 11.639 1.00 23.16 550 THR C O 1
ATOM 786 N N . LEU C 1 20 ? 28.302 31.451 10.654 1.00 23.01 551 LEU C N 1
ATOM 787 C CA . LEU C 1 20 ? 28.956 30.882 11.854 1.00 23.33 551 LEU C CA 1
ATOM 788 C C . LEU C 1 20 ? 28.845 31.822 13.049 1.00 23.67 551 LEU C C 1
ATOM 789 O O . LEU C 1 20 ? 28.591 31.389 14.169 1.00 24.61 551 LEU C O 1
ATOM 794 N N . ILE C 1 21 ? 29.024 33.122 12.853 1.00 24.36 552 ILE C N 1
ATOM 795 C CA . ILE C 1 21 ? 28.849 34.001 14.012 1.00 25.31 552 ILE C CA 1
ATOM 796 C C . ILE C 1 21 ? 27.428 33.979 14.527 1.00 25.88 552 ILE C C 1
ATOM 797 O O . ILE C 1 21 ? 27.190 33.969 15.751 1.00 25.74 552 ILE C O 1
ATOM 802 N N . HIS C 1 22 ? 26.465 33.954 13.607 1.00 26.09 553 HIS C N 1
ATOM 803 C CA . HIS C 1 22 ? 25.080 33.892 14.044 1.00 26.00 553 HIS C CA 1
ATOM 804 C C . HIS C 1 22 ? 24.897 32.621 14.862 1.00 25.79 553 HIS C C 1
ATOM 805 O O . HIS C 1 22 ? 24.265 32.630 15.913 1.00 25.56 553 HIS C O 1
ATOM 812 N N . LEU C 1 23 ? 25.425 31.505 14.375 1.00 25.76 554 LEU C N 1
ATOM 813 C CA . LEU C 1 23 ? 25.071 30.231 14.992 1.00 24.82 554 LEU C CA 1
ATOM 814 C C . LEU C 1 23 ? 25.695 30.065 16.346 1.00 25.17 554 LEU C C 1
ATOM 815 O O . LEU C 1 23 ? 25.074 29.516 17.263 1.00 23.81 554 LEU C O 1
ATOM 820 N N . ILE C 1 24 ? 26.935 30.555 16.482 1.00 25.69 555 ILE C N 1
ATOM 821 C CA . ILE C 1 24 ? 27.640 30.424 17.750 1.00 25.61 555 ILE C CA 1
ATOM 822 C C . ILE C 1 24 ? 27.083 31.389 18.814 1.00 26.62 555 ILE C C 1
ATOM 823 O O . ILE C 1 24 ? 26.923 31.043 20.014 1.00 25.33 555 ILE C O 1
ATOM 828 N N . LYS C 1 25 ? 26.817 32.611 18.359 1.00 27.30 556 LYS C N 1
ATOM 829 C CA . LYS C 1 25 ? 26.197 33.614 19.191 1.00 30.53 556 LYS C CA 1
ATOM 830 C C . LYS C 1 25 ? 24.747 33.239 19.648 1.00 31.01 556 LYS C C 1
ATOM 831 O O . LYS C 1 25 ? 24.432 33.409 20.826 1.00 31.59 556 LYS C O 1
ATOM 837 N N . ASN C 1 26 ? 23.904 32.714 18.734 1.00 32.09 557 ASN C N 1
ATOM 838 C CA . ASN C 1 26 ? 22.431 32.587 18.955 1.00 33.43 557 ASN C CA 1
ATOM 839 C C . ASN C 1 26 ? 21.834 31.189 19.022 1.00 34.40 557 ASN C C 1
ATOM 840 O O . ASN C 1 26 ? 20.789 31.010 19.662 1.00 36.70 557 ASN C O 1
ATOM 845 N N . ASP C 1 27 ? 22.449 30.201 18.372 1.00 34.48 558 ASP C N 1
ATOM 846 C CA . ASP C 1 27 ? 21.913 28.852 18.417 1.00 34.45 558 ASP C CA 1
ATOM 847 C C . ASP C 1 27 ? 22.566 28.023 19.547 1.00 35.62 558 ASP C C 1
ATOM 848 O O . ASP C 1 27 ? 23.665 27.412 19.390 1.00 34.90 558 ASP C O 1
ATOM 853 N N . SER C 1 28 ? 21.880 27.972 20.689 1.00 35.87 559 SER C N 1
ATOM 854 C CA . SER C 1 28 ? 22.478 27.398 21.873 1.00 36.61 559 SER C CA 1
ATOM 855 C C . SER C 1 28 ? 22.607 25.906 21.719 1.00 35.68 559 SER C C 1
ATOM 856 O O . SER C 1 28 ? 23.533 25.308 22.264 1.00 36.14 559 SER C O 1
ATOM 859 N N . SER C 1 29 ? 21.719 25.308 20.935 1.00 34.71 560 SER C N 1
ATOM 860 C CA . SER C 1 29 ? 21.828 23.870 20.615 1.00 33.62 560 SER C CA 1
ATOM 861 C C . SER C 1 29 ? 23.024 23.528 19.690 1.00 33.15 560 SER C C 1
ATOM 862 O O . SER C 1 29 ? 23.619 22.434 19.788 1.00 34.91 560 SER C O 1
ATOM 865 N N . PHE C 1 30 ? 23.387 24.457 18.813 1.00 30.80 561 PHE C N 1
ATOM 866 C CA . PHE C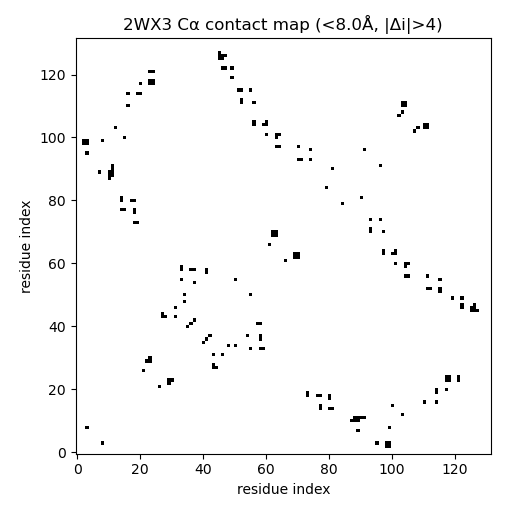 1 30 ? 24.530 24.323 17.948 1.00 29.99 561 PHE C CA 1
ATOM 867 C C . PHE C 1 30 ? 25.859 24.385 18.745 1.00 30.12 561 PHE C C 1
ATOM 868 O O . PHE C 1 30 ? 26.751 23.554 18.544 1.00 30.31 561 PHE C O 1
ATOM 876 N N . LEU C 1 31 ? 25.957 25.406 19.594 1.00 29.18 562 LEU C N 1
ATOM 877 C CA . LEU C 1 31 ? 26.978 25.596 20.612 1.00 28.92 562 LEU C CA 1
ATOM 878 C C . LEU C 1 31 ? 27.090 24.465 21.675 1.00 29.48 562 LEU C C 1
ATOM 879 O O . LEU C 1 31 ? 28.178 24.099 22.003 1.00 29.90 562 LEU C O 1
ATOM 884 N N . SER C 1 32 ? 25.995 23.894 22.196 1.00 30.69 563 SER C N 1
ATOM 885 C CA . SER C 1 32 ? 26.096 22.734 23.109 1.00 30.91 563 SER C CA 1
ATOM 886 C C . SER C 1 32 ? 26.727 21.530 22.463 1.00 31.40 563 SER C C 1
ATOM 887 O O . SER C 1 32 ? 27.551 20.822 23.077 1.00 32.08 563 SER C O 1
ATOM 890 N N . THR C 1 33 ? 26.357 21.289 21.215 1.00 32.07 564 THR C N 1
ATOM 891 C CA . THR C 1 33 ? 26.931 20.200 20.446 1.00 32.40 564 THR C CA 1
ATOM 892 C C . THR C 1 33 ? 28.465 20.388 20.267 1.00 32.29 564 THR C C 1
ATOM 893 O O . THR C 1 33 ? 29.217 19.474 20.551 1.00 32.74 564 THR C O 1
ATOM 897 N N . LEU C 1 34 ? 28.922 21.564 19.818 1.00 31.27 565 LEU C N 1
ATOM 898 C CA . LEU C 1 34 ? 30.368 21.837 19.763 1.00 29.54 565 LEU C CA 1
ATOM 899 C C . LEU C 1 34 ? 31.032 21.581 21.126 1.00 29.54 565 LEU C C 1
ATOM 900 O O . LEU C 1 34 ? 32.053 20.875 21.205 1.00 28.51 565 LEU C O 1
ATOM 905 N N . HIS C 1 35 ? 30.455 22.126 22.194 1.00 29.22 566 HIS C N 1
ATOM 906 C CA . HIS C 1 35 ? 31.146 22.074 23.487 1.00 30.10 566 HIS C CA 1
ATOM 907 C C . HIS C 1 35 ? 31.190 20.650 24.054 1.00 30.56 566 HIS C C 1
ATOM 908 O O . HIS C 1 35 ? 32.205 20.226 24.614 1.00 31.11 566 HIS C O 1
ATOM 915 N N . GLU C 1 36 ? 30.105 19.901 23.873 1.00 29.87 567 GLU C N 1
ATOM 916 C CA . GLU C 1 36 ? 30.060 18.517 24.309 1.00 31.01 567 GLU C CA 1
ATOM 917 C C . GLU C 1 36 ? 31.130 17.680 23.615 1.00 29.35 567 GLU C C 1
ATOM 918 O O . GLU C 1 36 ? 31.778 16.851 24.249 1.00 28.79 567 GLU C O 1
ATOM 924 N N . VAL C 1 37 ? 31.277 17.873 22.308 1.00 28.05 568 VAL C N 1
ATOM 925 C CA . VAL C 1 37 ? 32.341 17.232 21.545 1.00 27.15 568 VAL C CA 1
ATOM 926 C C . VAL C 1 37 ? 33.744 17.746 21.953 1.00 25.63 568 VAL C C 1
ATOM 927 O O . VAL C 1 37 ? 34.675 16.987 22.097 1.00 25.86 568 VAL C O 1
ATOM 931 N N . TYR C 1 38 ? 33.890 19.038 22.149 1.00 24.67 569 TYR C N 1
ATOM 932 C CA . TYR C 1 38 ? 35.149 19.564 22.666 1.00 25.41 569 TYR C CA 1
ATOM 933 C C . TYR C 1 38 ? 35.554 18.885 24.007 1.00 26.03 569 TYR C C 1
ATOM 934 O O . TYR C 1 38 ? 36.674 18.408 24.179 1.00 25.86 569 TYR C O 1
ATOM 943 N N . LEU C 1 39 ? 34.615 18.812 24.935 1.00 27.49 570 LEU C N 1
ATOM 944 C CA . LEU C 1 39 ? 34.848 18.154 26.211 1.00 29.62 570 LEU C CA 1
ATOM 945 C C . LEU C 1 39 ? 35.307 16.729 26.028 1.00 31.04 570 LEU C C 1
ATOM 946 O O . LEU C 1 39 ? 36.281 16.285 26.672 1.00 31.63 570 LEU C O 1
ATOM 951 N N . GLN C 1 40 ? 34.622 16.026 25.131 1.00 31.31 571 GLN C N 1
ATOM 952 C CA . GLN C 1 40 ? 34.916 14.633 24.884 1.00 32.61 571 GLN C CA 1
ATOM 953 C C . GLN C 1 40 ? 36.347 14.429 24.418 1.00 30.55 571 GLN C C 1
ATOM 954 O O . GLN C 1 40 ? 37.049 13.555 24.891 1.00 30.66 571 GLN C O 1
ATOM 960 N N . VAL C 1 41 ? 36.755 15.238 23.461 1.00 29.36 572 VAL C N 1
ATOM 961 C CA . VAL C 1 41 ? 38.083 15.210 22.892 1.00 28.92 572 VAL C CA 1
ATOM 962 C C . VAL C 1 41 ? 39.186 15.497 23.936 1.00 28.88 572 VAL C C 1
ATOM 963 O O . VAL C 1 41 ? 40.207 14.780 24.008 1.00 28.60 572 VAL C O 1
ATOM 967 N N . LEU C 1 42 ? 38.978 16.517 24.760 1.00 28.50 573 LEU C N 1
ATOM 968 C CA . LEU C 1 42 ? 39.977 16.887 25.805 1.00 28.45 573 LEU C CA 1
ATOM 969 C C . LEU C 1 42 ? 40.150 15.827 26.896 1.00 28.23 573 LEU C C 1
ATOM 970 O O . LEU C 1 42 ? 41.254 15.443 27.206 1.00 27.37 573 LEU C O 1
ATOM 975 N N . THR C 1 43 ? 39.049 15.329 27.449 1.00 29.25 574 THR C N 1
ATOM 976 C CA . THR C 1 43 ? 39.119 14.253 28.448 1.00 30.73 574 THR C CA 1
ATOM 977 C C . THR C 1 43 ? 39.676 12.948 27.905 1.00 31.24 574 THR C C 1
ATOM 978 O O . THR C 1 43 ? 40.381 12.245 28.623 1.00 31.61 574 THR C O 1
ATOM 982 N N . LYS C 1 44 ? 39.385 12.630 26.648 1.00 31.60 575 LYS C N 1
ATOM 983 C CA . LYS C 1 44 ? 39.859 11.385 26.056 1.00 32.99 575 LYS C CA 1
ATOM 984 C C . LYS C 1 44 ? 41.365 11.457 25.766 1.00 33.30 575 LYS C C 1
ATOM 985 O O . LYS C 1 44 ? 42.108 10.457 25.959 1.00 32.95 575 LYS C O 1
ATOM 991 N N . ASN C 1 45 ? 41.816 12.635 25.322 1.00 31.83 576 ASN C N 1
ATOM 992 C CA . ASN C 1 45 ? 43.210 12.793 24.848 1.00 31.12 576 ASN C CA 1
ATOM 993 C C . ASN C 1 45 ? 44.252 13.215 25.922 1.00 30.09 576 ASN C C 1
ATOM 994 O O . ASN C 1 45 ? 45.444 13.228 25.647 1.00 30.96 576 ASN C O 1
ATOM 999 N N . LYS C 1 46 ? 43.800 13.555 27.120 1.00 28.91 577 LYS C N 1
ATOM 1000 C CA . LYS C 1 46 ? 44.673 14.002 28.199 1.00 29.42 577 LYS C CA 1
ATOM 1001 C C . LYS C 1 46 ? 45.718 12.920 28.462 1.00 29.37 577 LYS C C 1
ATOM 1002 O O . LYS C 1 46 ? 45.377 11.778 28.757 1.00 29.97 577 LYS C O 1
ATOM 1008 N N . ASP C 1 47 ? 46.986 13.266 28.257 1.00 29.27 578 ASP C N 1
ATOM 1009 C CA . ASP C 1 47 ? 48.078 12.392 28.627 1.00 29.21 578 ASP C CA 1
ATOM 1010 C C . ASP C 1 47 ? 48.074 12.138 30.119 1.00 28.51 578 ASP C C 1
ATOM 1011 O O . ASP C 1 47 ? 47.784 13.032 30.902 1.00 27.70 578 ASP C O 1
ATOM 1016 N N . ASN C 1 48 ? 48.400 10.914 30.498 1.00 29.10 579 ASN C N 1
ATOM 1017 C CA . ASN C 1 48 ? 48.587 10.559 31.900 1.00 30.81 579 ASN C CA 1
ATOM 1018 C C . ASN C 1 48 ? 49.676 11.383 32.602 1.00 30.16 579 ASN C C 1
ATOM 1019 O O . ASN C 1 48 ? 49.532 11.782 33.750 1.00 29.52 579 ASN C O 1
ATOM 1024 N N . HIS C 1 49 ? 50.763 11.661 31.905 1.00 30.48 580 HIS C N 1
ATOM 1025 C CA . HIS C 1 49 ? 51.844 12.413 32.528 1.00 30.70 580 HIS C CA 1
ATOM 1026 C C . HIS C 1 49 ? 52.274 13.577 31.659 1.00 29.10 580 HIS C C 1
ATOM 1027 O O . HIS C 1 49 ? 52.190 13.492 30.437 1.00 29.67 580 HIS C O 1
ATOM 1034 N N . ASN C 1 50 ? 52.740 14.659 32.281 1.00 27.50 581 ASN C N 1
ATOM 1035 C CA . ASN C 1 50 ? 53.449 15.693 31.544 1.00 27.56 581 ASN C CA 1
ATOM 1036 C C . ASN C 1 50 ? 54.899 15.716 31.984 1.00 28.38 581 ASN C C 1
ATOM 1037 O O . ASN C 1 50 ? 55.282 14.962 32.859 1.00 29.81 581 ASN C O 1
ATOM 1042 N N . LEU C 1 51 ? 55.707 16.557 31.357 1.00 29.78 582 LEU C N 1
ATOM 1043 C CA . LEU C 1 51 ? 57.129 16.646 31.648 1.00 30.94 582 LEU C CA 1
ATOM 1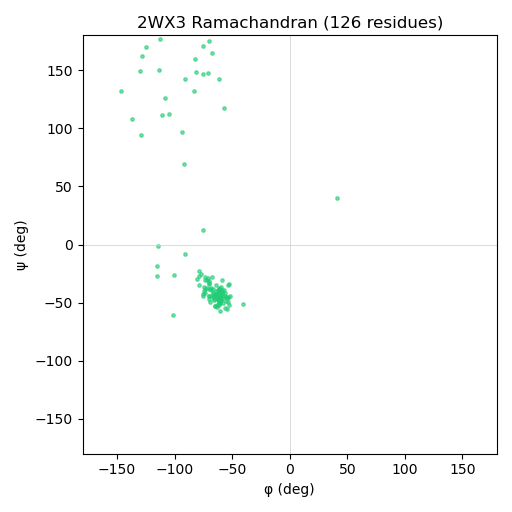044 C C . LEU C 1 51 ? 57.474 17.397 32.961 1.00 31.30 582 LEU C C 1
ATOM 1045 O O . LEU C 1 51 ? 58.411 16.960 33.666 1.00 31.77 582 LEU C O 1
#

Sequence (132 aa):
GPHMADLSIILSKSQLQDTLIHLIKNDSSFLSTLHEVYLQVLTMADLSIILSKSQLQDTLIHLIKNDSSFLSTLHEVYLQVLTKNADLSIILSKSQLQDTLIHLIKNDSSFLSTLHEVYLQVLTKNKDNHNL

B-factor: mean 33.4, std 9.51, range [15.96, 68.64]

Solvent-accessible surface area: 7945 Å² total; per-residue (Å²): 104,134,148,40,68,103,119,23,19,116,46,1,60,69,25,0,38,73,0,0,31,86,4,3,121,107,47,52,41,10,1,24,41,0,8,109,22,43,97,143,89,60,110,139,109,39,28,79,68,97,2,49,85,64,58,0,34,70,0,1,31,55,3,1,125,96,48,90,75,14,18,34,54,0,36,116,18,1,55,111,39,25,87,185,149,158,151,123,59,49,120,1,57,76,82,70,0,48,37,0,0,37,70,2,1,135,96,34,82,76,0,11,35,46,0,14,105,27,0,50,109,18,9,94,157,89,80,62,149,155,101,246

Foldseek 3Di:
DDDDDPVVCVVCVVVVVVVVVCCVPPPPVVVVVVVCCCVPPVD/DPDDDDDDDPVRVVVVVVCCCVPPDVVVVVVVVVVVCVVVVD/DDDDDDDDPVRVVVVVVCCCVPVVVSVVVVVVVVVVVCVVPDDPDDD

Nearest PDB structures (foldseek):
  2wx3-assembly1_A  TM=1.024E+00  e=2.951E-06  Homo sapiens

GO terms:
  GO:0005634 nucleus (C, EXP)
  GO:0140933 5'-(N(7)-methylguanosine 5'-triphospho)-[mRNA] hydrolase activity (F, EXP)
  GO:0110156 mRNA methylguanosine-cap decapping (P, IMP)
  GO:0005515 protein binding (F, IPI)
  GO:0005737 cytoplasm (C, IDA)
  GO:1903608 protein localization to cytoplasmic stress granule (P, IMP)
  GO:0005829 cytosol (C, TAS)
  GO:0042802 identical protein binding (F, IPI)
  GO:0036464 cytoplasmic ribonucleoprotein granule (C, IDA)
  GO:0016020 membrane (C, HDA)